Protein AF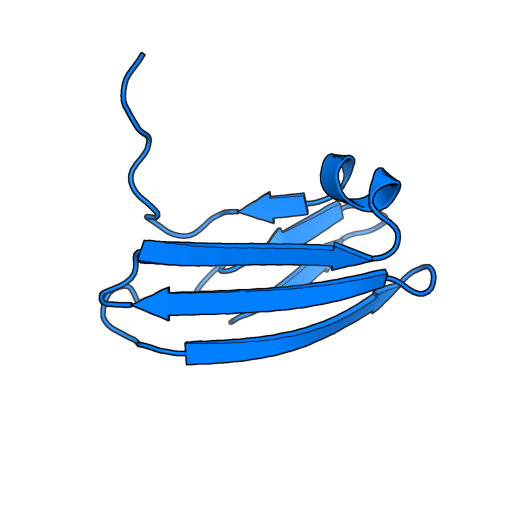-A0A3G3GXD6-F1 (afdb_monomer_lite)

Foldseek 3Di:
DAWDDDPLAIEGPQPPDQQDWDWDWDADPPRKIWTFTAHNNATPDIDIPPPVSVVRYDYRTPNPDPDD

Secondary structure (DSSP, 8-state):
--EEEETTEEEESTT--TT--EEEEEEETTTEEEEEEEETTEEEEEEEESGGGGGGEEE-S-------

Radius of gyration: 11.52 Å; chains: 1; bounding box: 24×26×26 Å

pLDDT: mean 89.83, std 15.97, range [33.0, 98.69]

Sequence (68 aa):
MLMQTVGDTIYLLPAWPKNWDVDFKLHAPKNTTITGTVKQGKLMKLEVFPKMRRTNIKVMGNVGRQGK

Structure (mmCIF, N/CA/C/O backbone):
data_AF-A0A3G3GXD6-F1
#
_entry.id   AF-A0A3G3GXD6-F1
#
loop_
_atom_site.group_PDB
_atom_site.id
_atom_site.type_symbol
_atom_site.label_atom_id
_atom_site.label_alt_id
_atom_site.label_comp_id
_atom_site.label_asym_id
_atom_site.label_entity_id
_atom_site.label_seq_id
_atom_site.pdbx_PDB_ins_code
_atom_site.Cartn_x
_atom_site.Cartn_y
_atom_site.Cartn_z
_atom_site.occupancy
_atom_site.B_iso_or_equiv
_atom_site.auth_seq_id
_atom_site.auth_comp_id
_atom_site.auth_asym_id
_atom_site.auth_atom_id
_atom_site.pdbx_PDB_model_num
ATOM 1 N N . MET A 1 1 ? -9.842 -8.326 4.628 1.00 90.31 1 MET A N 1
ATOM 2 C CA . MET A 1 1 ? -8.795 -8.492 3.586 1.00 90.31 1 MET A CA 1
ATOM 3 C C . MET A 1 1 ? -8.072 -7.172 3.354 1.00 90.31 1 MET A C 1
ATOM 5 O O . MET A 1 1 ? -8.745 -6.167 3.145 1.00 90.31 1 MET A O 1
ATOM 9 N N . LEU A 1 2 ? -6.735 -7.162 3.421 1.00 93.94 2 LEU A N 1
ATOM 10 C CA . LEU A 1 2 ? -5.922 -5.938 3.338 1.00 93.94 2 LEU A CA 1
ATOM 11 C C . LEU A 1 2 ? -5.491 -5.592 1.901 1.00 93.94 2 LEU A C 1
ATOM 13 O O . LEU A 1 2 ? -5.531 -4.427 1.516 1.00 93.94 2 LEU A O 1
ATOM 17 N N . MET A 1 3 ? -5.144 -6.595 1.093 1.00 96.81 3 MET A N 1
ATOM 18 C CA . MET A 1 3 ? -4.762 -6.419 -0.309 1.00 96.81 3 MET A CA 1
ATOM 19 C C . MET A 1 3 ? -5.223 -7.608 -1.149 1.00 96.81 3 MET A C 1
ATOM 21 O O . MET A 1 3 ? -5.172 -8.746 -0.688 1.00 96.81 3 MET A O 1
ATOM 25 N N . GLN A 1 4 ? -5.635 -7.327 -2.382 1.00 97.50 4 GLN A N 1
ATOM 26 C CA . GLN A 1 4 ? -5.919 -8.311 -3.421 1.00 97.50 4 GLN A CA 1
ATOM 27 C C . GLN A 1 4 ? -5.320 -7.835 -4.745 1.00 97.50 4 GLN A C 1
ATOM 29 O O . GLN A 1 4 ? -5.357 -6.646 -5.051 1.00 97.50 4 GLN A O 1
ATOM 34 N N . THR A 1 5 ? -4.803 -8.752 -5.554 1.00 97.56 5 THR A N 1
ATOM 35 C CA . THR A 1 5 ? -4.268 -8.442 -6.886 1.00 97.56 5 THR A CA 1
ATOM 36 C C . THR A 1 5 ? -5.069 -9.172 -7.953 1.00 97.56 5 THR A C 1
ATOM 38 O O . THR A 1 5 ? -5.227 -10.388 -7.864 1.00 97.56 5 THR A O 1
ATOM 41 N N . VAL A 1 6 ? -5.565 -8.444 -8.955 1.00 97.56 6 VAL A N 1
ATOM 42 C CA . VAL A 1 6 ? -6.284 -9.011 -10.109 1.00 97.56 6 VAL A CA 1
ATOM 43 C C . VAL A 1 6 ? -5.619 -8.497 -11.380 1.00 97.56 6 VAL A C 1
ATOM 45 O O . VAL A 1 6 ? -5.710 -7.309 -11.708 1.00 97.56 6 VAL A O 1
ATOM 48 N N . GLY A 1 7 ? -4.900 -9.390 -12.063 1.00 96.00 7 GLY A N 1
ATOM 49 C CA . GLY A 1 7 ? -3.974 -9.008 -13.125 1.00 96.00 7 GLY A CA 1
ATOM 50 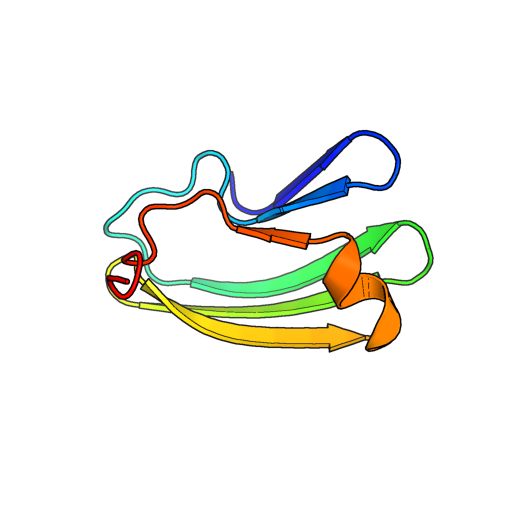C C . GLY A 1 7 ? -2.979 -7.966 -12.613 1.00 96.00 7 GLY A C 1
ATOM 51 O O . GLY A 1 7 ? -2.311 -8.170 -11.601 1.00 96.00 7 GLY A O 1
ATOM 52 N N . ASP A 1 8 ? -2.940 -6.814 -13.279 1.00 96.44 8 ASP A N 1
ATOM 53 C CA . ASP A 1 8 ? -2.072 -5.702 -12.891 1.00 96.44 8 ASP A CA 1
ATOM 54 C C . ASP A 1 8 ? -2.648 -4.776 -11.821 1.00 96.44 8 ASP A C 1
ATOM 56 O O . ASP A 1 8 ? -1.900 -3.953 -11.287 1.00 96.44 8 ASP A O 1
ATOM 60 N N . THR A 1 9 ? -3.942 -4.892 -11.508 1.00 98.06 9 THR A N 1
ATOM 61 C CA . THR A 1 9 ? -4.617 -4.014 -10.546 1.00 98.06 9 THR A CA 1
ATOM 62 C C . THR A 1 9 ? -4.395 -4.507 -9.124 1.00 98.06 9 THR A C 1
ATOM 64 O O . THR A 1 9 ? -4.588 -5.685 -8.819 1.00 98.06 9 THR A O 1
ATOM 67 N N . ILE A 1 10 ? -4.038 -3.584 -8.236 1.00 98.31 10 ILE A N 1
ATOM 68 C CA . ILE A 1 10 ? -3.828 -3.839 -6.815 1.00 98.31 10 ILE A CA 1
ATOM 69 C C . ILE A 1 10 ? -4.961 -3.163 -6.044 1.00 98.31 10 ILE A C 1
ATOM 71 O O . ILE A 1 10 ? -5.029 -1.939 -5.952 1.00 98.31 10 ILE A O 1
ATOM 75 N N . TYR A 1 11 ? -5.858 -3.960 -5.482 1.00 97.56 11 TYR A N 1
ATOM 76 C CA . TYR A 1 11 ? -6.944 -3.489 -4.635 1.00 97.56 11 TYR A CA 1
ATOM 77 C C . TYR A 1 11 ? -6.470 -3.438 -3.186 1.00 97.56 11 TYR A C 1
ATOM 79 O O . TYR A 1 11 ? -6.107 -4.465 -2.610 1.00 97.56 11 TYR A O 1
ATOM 87 N N . LEU A 1 12 ? -6.488 -2.250 -2.588 1.00 96.44 12 LEU A N 1
ATOM 88 C CA . LEU A 1 12 ? -6.189 -2.043 -1.174 1.00 96.44 12 LEU A CA 1
ATOM 89 C C . LEU A 1 12 ? -7.475 -1.877 -0.380 1.00 96.44 12 LEU A C 1
ATOM 91 O O . LEU A 1 12 ? -8.393 -1.168 -0.794 1.00 96.44 12 LEU A O 1
ATOM 95 N N . LEU A 1 13 ? -7.504 -2.507 0.790 1.00 94.56 13 LEU A N 1
ATOM 96 C CA . LEU A 1 13 ? -8.649 -2.523 1.694 1.00 94.56 13 LEU A CA 1
ATOM 97 C C . LEU A 1 13 ? -9.960 -3.018 1.033 1.00 94.56 13 LEU A C 1
ATOM 99 O O . LEU A 1 13 ? -11.012 -2.465 1.349 1.00 94.56 13 LEU A O 1
ATOM 103 N N . PRO A 1 14 ? -9.955 -4.043 0.144 1.00 93.94 14 PRO A N 1
ATOM 104 C CA . PRO A 1 14 ? -11.166 -4.471 -0.575 1.00 93.94 14 PRO A CA 1
ATOM 105 C C . PRO A 1 14 ? -12.282 -4.963 0.352 1.00 93.94 14 PRO A C 1
ATOM 107 O O . PRO A 1 14 ? -13.457 -4.841 0.032 1.00 93.94 14 PRO A O 1
ATOM 110 N N . ALA A 1 15 ? -11.910 -5.491 1.517 1.00 92.88 15 ALA A N 1
ATOM 111 C CA . ALA A 1 15 ? -12.833 -5.905 2.565 1.00 92.88 15 ALA A CA 1
ATOM 112 C C . ALA A 1 15 ? -12.170 -5.711 3.936 1.00 92.88 15 ALA A C 1
ATOM 114 O O . ALA A 1 15 ? -12.108 -6.639 4.747 1.00 92.88 15 ALA A O 1
ATOM 115 N N . TRP A 1 16 ? -11.525 -4.558 4.153 1.00 91.44 16 TRP A N 1
ATOM 116 C CA . TRP A 1 16 ? -10.939 -4.241 5.458 1.00 91.44 16 TRP A CA 1
ATOM 117 C C . TRP A 1 16 ? -12.015 -3.669 6.392 1.00 91.44 16 TRP A C 1
ATOM 119 O O . TRP A 1 16 ? -12.753 -2.775 5.965 1.00 91.44 16 TRP A O 1
ATOM 129 N N . PRO A 1 17 ? -12.142 -4.157 7.640 1.00 89.31 17 PRO A N 1
ATOM 130 C CA . PRO A 1 17 ? -13.133 -3.636 8.576 1.00 89.31 17 PRO A CA 1
ATOM 131 C C . PRO A 1 17 ? -12.947 -2.136 8.849 1.00 89.31 17 PRO A C 1
ATOM 133 O O . PRO A 1 17 ? -11.834 -1.658 9.059 1.00 89.31 17 PRO A O 1
ATOM 136 N N . LYS A 1 18 ? -14.056 -1.386 8.889 1.00 81.81 18 LYS A N 1
ATOM 137 C CA . LYS A 1 18 ? -14.048 0.087 8.994 1.00 81.81 18 LYS A CA 1
ATOM 138 C C . LYS A 1 18 ? -13.478 0.633 10.306 1.00 81.81 18 LYS A C 1
ATOM 140 O O . LYS A 1 18 ? -13.130 1.798 10.352 1.00 81.81 18 LYS A O 1
ATOM 145 N N . ASN A 1 19 ? -13.378 -0.170 11.358 1.00 83.94 19 ASN A N 1
ATOM 146 C CA . ASN A 1 19 ? -12.926 0.301 12.672 1.00 83.94 19 ASN A CA 1
ATOM 147 C C . ASN A 1 19 ? -11.563 -0.281 13.060 1.00 83.94 19 ASN A C 1
ATOM 149 O O . ASN A 1 19 ? -11.190 -0.231 14.226 1.00 83.94 19 ASN A O 1
ATOM 153 N N . TRP A 1 20 ? -10.849 -0.894 12.112 1.00 90.81 20 TRP A N 1
ATOM 154 C CA . TRP A 1 20 ? -9.569 -1.538 12.389 1.00 90.81 20 TRP A CA 1
ATOM 155 C C . TRP A 1 20 ? -8.407 -0.642 11.997 1.00 90.81 20 TRP A C 1
ATOM 157 O O . TRP A 1 20 ? -8.297 -0.203 10.847 1.00 90.81 20 TRP A O 1
ATOM 167 N N . ASP A 1 21 ? -7.521 -0.441 12.961 1.00 94.94 21 ASP A N 1
ATOM 168 C CA . ASP A 1 21 ? -6.232 0.192 12.759 1.00 94.94 21 ASP A CA 1
ATOM 169 C C . ASP A 1 21 ? -5.226 -0.830 12.230 1.00 94.94 21 ASP A C 1
ATOM 171 O O . ASP A 1 21 ? -5.205 -1.981 12.670 1.00 94.94 21 ASP A O 1
ATOM 175 N N . VAL A 1 22 ? -4.371 -0.413 11.299 1.00 95.50 22 VAL A N 1
ATOM 176 C CA .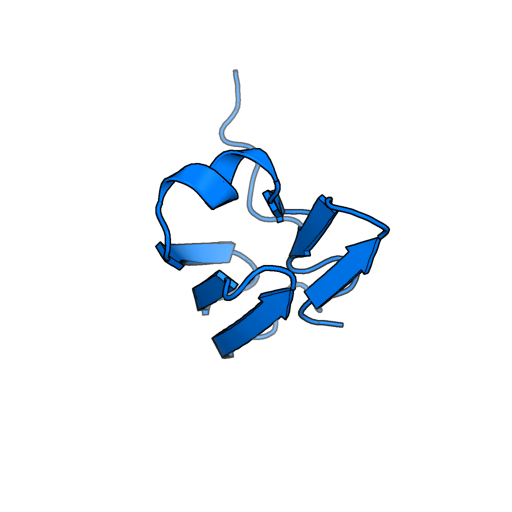 VAL A 1 22 ? -3.264 -1.250 10.828 1.00 95.50 22 VAL A CA 1
ATOM 177 C C . VAL A 1 22 ? -2.138 -0.401 10.259 1.00 95.50 22 VAL A C 1
ATOM 179 O O . VAL A 1 22 ? -2.378 0.515 9.477 1.00 95.50 22 VAL A O 1
ATOM 182 N N . ASP A 1 23 ? -0.908 -0.752 10.612 1.00 97.88 23 ASP A N 1
ATOM 183 C CA . ASP A 1 23 ? 0.295 -0.352 9.890 1.00 97.88 23 ASP A CA 1
ATOM 184 C C . ASP A 1 23 ? 0.759 -1.543 9.053 1.00 97.88 23 ASP A C 1
ATOM 186 O O . ASP A 1 23 ? 0.834 -2.669 9.550 1.00 97.88 23 ASP A O 1
ATOM 190 N N . PHE A 1 24 ? 1.022 -1.325 7.765 1.00 97.19 24 PHE A N 1
ATOM 191 C CA . PHE A 1 24 ? 1.347 -2.412 6.849 1.00 97.19 24 PHE A CA 1
ATOM 192 C C . PHE A 1 24 ? 2.509 -2.092 5.919 1.00 97.19 24 PHE A C 1
ATOM 194 O O . PHE A 1 24 ? 2.735 -0.950 5.518 1.00 97.19 24 PHE A O 1
ATOM 201 N N . LYS A 1 25 ? 3.199 -3.163 5.520 1.00 98.38 25 LYS A N 1
ATOM 202 C CA . LYS A 1 25 ? 4.143 -3.219 4.407 1.00 98.38 25 LYS A CA 1
ATOM 203 C C . LYS A 1 25 ? 3.865 -4.495 3.623 1.00 98.38 25 LYS A C 1
ATOM 205 O O . LYS A 1 25 ? 3.958 -5.587 4.172 1.00 98.38 25 LYS A O 1
ATOM 210 N N . LEU A 1 26 ? 3.485 -4.351 2.362 1.00 98.06 26 LEU A N 1
ATOM 211 C CA . LEU A 1 26 ? 3.018 -5.444 1.516 1.00 98.06 26 LEU A CA 1
ATOM 212 C C . LEU A 1 26 ? 3.836 -5.514 0.236 1.00 98.06 26 LEU A C 1
ATOM 214 O O . LEU A 1 26 ? 4.231 -4.485 -0.315 1.00 98.06 26 LEU A O 1
ATOM 218 N N . HIS A 1 27 ? 4.022 -6.735 -0.251 1.00 97.94 27 HIS A N 1
ATOM 219 C CA . HIS A 1 27 ? 4.620 -7.012 -1.548 1.00 97.94 27 HIS A CA 1
ATOM 220 C C . HIS A 1 27 ? 3.534 -7.421 -2.539 1.00 97.94 27 HIS A C 1
ATOM 222 O O . HIS A 1 27 ? 2.783 -8.361 -2.293 1.00 97.94 27 HIS A O 1
ATOM 228 N N . ALA A 1 28 ? 3.471 -6.721 -3.667 1.00 97.69 28 ALA A N 1
ATOM 229 C CA . ALA A 1 28 ? 2.618 -7.041 -4.801 1.00 97.69 28 ALA A CA 1
ATOM 230 C C . ALA A 1 28 ? 3.482 -7.362 -6.040 1.00 97.69 28 ALA A C 1
ATOM 232 O O . ALA A 1 28 ? 4.682 -7.055 -6.057 1.00 97.69 28 ALA A O 1
ATOM 233 N N . PRO A 1 29 ? 2.902 -7.969 -7.093 1.00 97.81 29 PRO A N 1
ATOM 234 C CA . PRO A 1 29 ? 3.622 -8.304 -8.317 1.00 97.81 29 PRO A CA 1
ATOM 235 C C . PRO A 1 29 ? 4.392 -7.127 -8.929 1.00 97.81 29 PRO A C 1
ATOM 237 O O . PRO A 1 29 ? 4.111 -5.952 -8.661 1.00 97.81 29 PRO A O 1
ATOM 240 N N . LYS A 1 30 ? 5.347 -7.454 -9.807 1.00 97.62 30 LYS A N 1
ATOM 241 C CA . LYS A 1 30 ? 6.223 -6.483 -10.492 1.00 97.62 30 LYS A CA 1
ATOM 242 C C . LYS A 1 30 ? 7.108 -5.688 -9.522 1.00 97.62 30 LYS A C 1
ATOM 244 O O . LYS A 1 30 ? 7.300 -4.490 -9.700 1.00 97.62 30 LYS A O 1
ATOM 249 N N . ASN A 1 31 ? 7.615 -6.369 -8.489 1.00 97.88 31 ASN A N 1
ATOM 250 C CA . ASN A 1 31 ? 8.479 -5.801 -7.450 1.00 97.88 31 ASN A CA 1
ATOM 251 C C . ASN A 1 31 ? 7.882 -4.534 -6.808 1.00 97.88 31 ASN A C 1
ATOM 253 O O . ASN A 1 31 ? 8.567 -3.531 -6.607 1.00 97.88 31 ASN A O 1
ATOM 257 N N . THR A 1 32 ? 6.572 -4.564 -6.537 1.00 98.44 32 THR A N 1
ATOM 258 C CA . THR A 1 32 ? 5.871 -3.423 -5.948 1.00 98.44 32 THR A CA 1
ATOM 259 C C . THR A 1 32 ? 5.822 -3.591 -4.434 1.00 98.44 32 THR A C 1
ATOM 261 O O . THR A 1 32 ? 5.285 -4.577 -3.937 1.00 98.44 32 THR A O 1
ATOM 264 N N . THR A 1 33 ? 6.339 -2.618 -3.693 1.00 98.69 33 THR A N 1
ATOM 265 C CA . T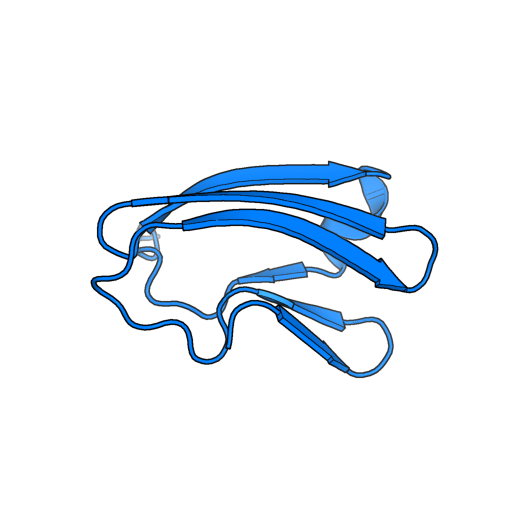HR A 1 33 ? 6.162 -2.507 -2.243 1.00 98.69 33 THR A CA 1
ATOM 266 C C . THR A 1 33 ? 5.158 -1.408 -1.943 1.00 98.69 33 THR A C 1
ATOM 268 O O . THR A 1 33 ? 5.257 -0.309 -2.491 1.00 98.69 33 THR A O 1
ATOM 271 N N . ILE A 1 34 ? 4.204 -1.699 -1.063 1.00 98.38 34 ILE A N 1
ATOM 272 C CA . ILE A 1 34 ? 3.193 -0.748 -0.606 1.00 98.38 34 ILE A CA 1
ATOM 273 C C . ILE A 1 34 ? 3.267 -0.676 0.910 1.00 98.38 34 ILE A C 1
ATOM 275 O O . ILE A 1 34 ? 3.099 -1.691 1.585 1.00 98.38 34 ILE A O 1
ATOM 279 N N . THR A 1 35 ? 3.490 0.516 1.443 1.00 98.62 35 THR A N 1
ATOM 280 C CA . THR A 1 35 ? 3.419 0.784 2.880 1.00 98.62 35 THR A CA 1
ATOM 281 C C . THR A 1 35 ? 2.271 1.731 3.169 1.00 98.62 35 THR A C 1
ATOM 283 O O . THR A 1 35 ? 1.945 2.602 2.360 1.00 98.62 35 THR A O 1
ATOM 286 N N . GLY A 1 36 ? 1.640 1.574 4.324 1.00 97.12 36 GLY A N 1
ATOM 287 C CA . GLY A 1 36 ? 0.570 2.473 4.711 1.00 97.12 36 GLY A CA 1
ATOM 288 C C . GLY A 1 36 ? 0.096 2.285 6.136 1.00 97.12 36 GLY A C 1
ATOM 289 O O . GLY A 1 36 ? 0.427 1.308 6.803 1.00 97.12 36 GLY A O 1
ATOM 290 N N . THR A 1 37 ? -0.703 3.253 6.566 1.00 97.19 37 THR A N 1
ATOM 291 C CA . THR A 1 37 ? -1.292 3.315 7.903 1.00 97.19 37 THR A CA 1
ATOM 292 C C . THR A 1 37 ? -2.778 3.580 7.758 1.00 97.19 37 THR A C 1
ATOM 294 O O . THR A 1 37 ? -3.165 4.553 7.108 1.00 97.19 37 THR A O 1
ATOM 297 N N . VAL A 1 38 ? -3.612 2.754 8.380 1.00 94.94 38 VAL A N 1
ATOM 298 C CA . VAL A 1 38 ? -5.051 2.976 8.532 1.00 94.94 38 VAL A CA 1
ATOM 299 C C . VAL A 1 38 ? -5.338 3.271 9.996 1.00 94.94 38 VAL A C 1
ATOM 301 O O . VAL A 1 38 ? -4.909 2.513 10.865 1.00 94.94 38 VAL A O 1
ATOM 304 N N . LYS A 1 39 ? -6.068 4.35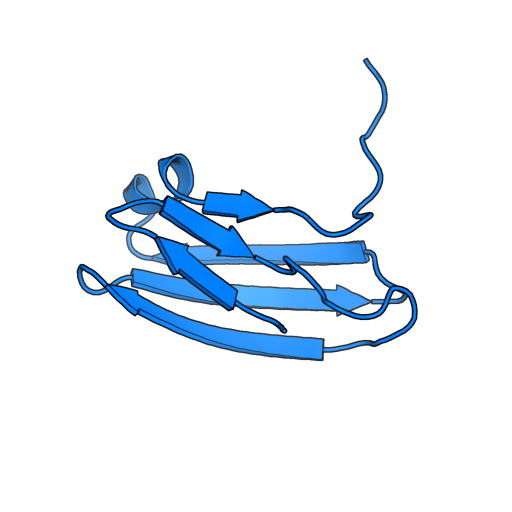7 10.261 1.00 93.19 39 LYS A N 1
ATOM 305 C CA . LYS A 1 39 ? -6.562 4.733 11.590 1.00 93.19 39 LYS A CA 1
ATOM 306 C C . LYS A 1 39 ? -8.050 5.026 11.524 1.00 93.19 39 LYS A C 1
ATOM 308 O O . LYS A 1 39 ? -8.480 5.785 10.657 1.00 93.19 39 LYS A O 1
ATOM 313 N N . GLN A 1 40 ? -8.835 4.405 12.403 1.00 88.19 40 GLN A N 1
ATOM 314 C CA . GLN A 1 40 ? -10.296 4.547 12.444 1.00 88.19 40 GLN A CA 1
ATOM 315 C C . GLN A 1 40 ? -10.939 4.348 11.053 1.00 88.19 40 GLN A C 1
ATOM 317 O O . GLN A 1 40 ? -11.794 5.125 10.623 1.00 88.19 40 GLN A O 1
ATOM 322 N N . GLY A 1 41 ? -10.440 3.363 10.296 1.00 83.38 41 GLY A N 1
ATOM 323 C CA . GLY A 1 41 ? -10.912 3.055 8.939 1.00 83.38 41 GLY A CA 1
ATOM 324 C C . GLY A 1 41 ? -10.456 3.991 7.829 1.00 83.38 41 GLY A C 1
ATOM 325 O O . GLY A 1 41 ? -10.812 3.768 6.671 1.00 83.38 41 GLY A O 1
ATOM 326 N N . LYS A 1 42 ? -9.679 5.030 8.143 1.00 85.88 42 LYS A N 1
ATOM 327 C CA . LYS A 1 42 ? -9.162 5.996 7.171 1.00 85.88 42 LYS A CA 1
ATOM 328 C C . LYS A 1 42 ? -7.701 5.706 6.871 1.00 85.88 42 L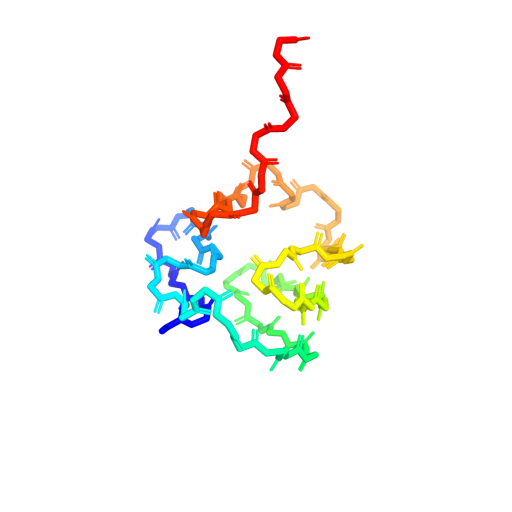YS A C 1
ATOM 330 O O . LYS A 1 42 ? -6.896 5.530 7.779 1.00 85.88 42 LYS A O 1
ATOM 335 N N . LEU A 1 43 ? -7.352 5.680 5.589 1.00 91.31 43 LEU A N 1
ATOM 336 C CA . LEU A 1 43 ? -5.968 5.584 5.146 1.00 91.31 43 LEU A CA 1
ATOM 337 C C . LEU A 1 43 ? -5.268 6.922 5.406 1.00 91.31 43 LEU A C 1
ATOM 339 O O . LEU A 1 43 ? -5.579 7.926 4.772 1.00 91.31 43 LEU A O 1
ATOM 343 N N . MET A 1 44 ? -4.340 6.921 6.356 1.00 94.25 44 MET A N 1
ATOM 344 C CA . MET A 1 44 ? -3.592 8.098 6.799 1.00 94.25 44 MET A CA 1
ATOM 345 C C . MET A 1 44 ? -2.310 8.303 5.996 1.00 94.25 44 MET A C 1
ATOM 347 O O . MET A 1 44 ? -1.887 9.434 5.779 1.00 94.25 44 MET A O 1
ATOM 351 N N . LYS A 1 45 ? -1.672 7.206 5.574 1.00 95.62 45 LYS A N 1
ATOM 352 C CA . LYS A 1 45 ? -0.422 7.215 4.804 1.00 95.62 45 LYS A CA 1
ATOM 353 C C . LYS A 1 45 ? -0.454 6.116 3.754 1.00 95.62 45 LYS A C 1
ATOM 355 O O . LYS A 1 45 ? -0.951 5.025 4.031 1.00 95.62 45 LYS A O 1
ATOM 360 N N . LEU A 1 46 ? 0.095 6.407 2.576 1.00 97.00 46 LEU A N 1
ATOM 361 C CA . LEU A 1 46 ? 0.285 5.431 1.508 1.00 97.00 46 LEU A CA 1
ATOM 362 C C . LEU A 1 46 ? 1.530 5.764 0.682 1.00 97.00 46 LEU A C 1
ATOM 364 O O . LEU A 1 46 ? 1.578 6.764 -0.045 1.00 97.00 46 LEU A O 1
ATOM 368 N N . GLU A 1 47 ? 2.516 4.881 0.724 1.00 98.38 47 GLU A N 1
ATOM 369 C CA . GLU A 1 47 ? 3.692 4.948 -0.133 1.00 98.38 47 GLU A CA 1
ATOM 370 C C . GLU A 1 47 ? 3.789 3.701 -0.996 1.00 98.38 47 GLU A C 1
ATOM 372 O O . GLU A 1 47 ? 3.343 2.613 -0.636 1.00 98.38 47 GLU A O 1
ATOM 377 N N . VAL A 1 48 ? 4.326 3.896 -2.196 1.00 98.56 48 VAL A N 1
ATOM 378 C CA . VAL A 1 48 ? 4.367 2.871 -3.232 1.00 98.56 48 VAL A CA 1
ATOM 379 C C . VAL A 1 48 ? 5.700 2.983 -3.932 1.00 98.56 48 VAL A C 1
ATOM 381 O O . VAL A 1 48 ? 6.063 4.059 -4.418 1.00 98.56 48 VAL A O 1
ATOM 384 N N . PHE A 1 49 ? 6.403 1.863 -4.001 1.00 98.31 49 PHE A N 1
ATOM 385 C CA . PHE A 1 49 ? 7.675 1.751 -4.684 1.00 98.31 49 PHE A CA 1
ATOM 386 C C . PHE A 1 49 ? 7.644 0.566 -5.660 1.00 98.31 49 PHE A C 1
ATOM 388 O O . PHE A 1 49 ? 7.280 -0.526 -5.235 1.00 98.31 49 PHE A O 1
ATOM 395 N N . PRO A 1 50 ? 8.015 0.747 -6.938 1.00 98.31 50 PRO A N 1
ATOM 396 C CA . PRO A 1 50 ? 8.366 2.022 -7.565 1.00 98.31 50 PRO A CA 1
ATOM 397 C C . PRO A 1 50 ? 7.141 2.942 -7.727 1.00 98.31 50 PRO A C 1
ATOM 399 O O . PRO A 1 50 ? 6.019 2.476 -7.930 1.00 98.31 50 PRO A O 1
ATOM 402 N N . LYS A 1 51 ? 7.353 4.269 -7.674 1.00 98.12 51 LYS A N 1
ATOM 403 C CA . LYS A 1 51 ? 6.271 5.283 -7.672 1.00 98.12 51 LYS A CA 1
ATOM 404 C C . LYS A 1 51 ? 5.295 5.143 -8.847 1.00 98.12 51 LYS A C 1
ATOM 406 O O . LYS A 1 51 ? 4.108 5.404 -8.680 1.00 98.12 51 LYS A O 1
ATOM 411 N N . MET A 1 52 ? 5.776 4.697 -10.009 1.00 97.88 52 MET A N 1
ATOM 412 C CA . MET A 1 52 ? 4.963 4.498 -11.216 1.00 97.88 52 MET A CA 1
ATOM 413 C C . MET A 1 52 ? 3.803 3.516 -10.998 1.00 97.88 52 MET A C 1
ATOM 415 O O . MET A 1 52 ? 2.740 3.692 -11.580 1.00 97.88 52 MET A O 1
ATOM 419 N N . ARG A 1 53 ? 3.961 2.528 -10.107 1.00 98.06 53 ARG A N 1
ATOM 420 C CA . ARG A 1 53 ? 2.924 1.525 -9.815 1.00 98.06 53 ARG A CA 1
ATOM 421 C C . ARG A 1 53 ? 1.722 2.095 -9.061 1.00 98.06 53 ARG A C 1
ATOM 423 O O . ARG A 1 53 ? 0.715 1.404 -8.937 1.00 98.06 53 ARG A O 1
ATOM 430 N N . ARG A 1 54 ? 1.774 3.357 -8.603 1.00 97.50 54 ARG A N 1
ATOM 431 C CA . ARG A 1 54 ? 0.619 4.050 -8.001 1.00 97.50 54 ARG A CA 1
ATOM 432 C C . ARG A 1 54 ? -0.606 4.046 -8.912 1.00 97.50 54 ARG A C 1
ATOM 434 O O . ARG A 1 54 ? -1.713 3.912 -8.407 1.00 97.50 54 ARG A O 1
ATOM 441 N N . THR A 1 55 ? -0.415 4.132 -10.228 1.00 97.75 55 THR A N 1
ATOM 442 C CA . THR A 1 55 ? -1.513 4.123 -11.214 1.00 97.75 55 THR A CA 1
ATOM 443 C C . THR A 1 55 ? -2.298 2.811 -11.221 1.00 97.75 55 THR A C 1
ATOM 445 O O . THR A 1 55 ? -3.439 2.773 -11.672 1.00 97.75 55 THR A O 1
ATOM 448 N N . ASN A 1 56 ? -1.713 1.736 -10.693 1.00 98.06 56 ASN A N 1
ATOM 449 C CA . ASN A 1 56 ? -2.328 0.420 -10.628 1.00 98.06 56 ASN A CA 1
ATOM 450 C C . ASN A 1 56 ? -3.065 0.151 -9.307 1.00 98.06 56 ASN A C 1
ATOM 452 O O . ASN A 1 56 ? -3.647 -0.923 -9.155 1.00 98.06 56 ASN A O 1
ATOM 456 N N . ILE A 1 57 ? -3.044 1.082 -8.348 1.00 97.25 57 ILE A N 1
ATOM 457 C CA . ILE A 1 57 ? -3.658 0.892 -7.031 1.00 97.25 57 ILE A CA 1
ATOM 458 C C . ILE A 1 57 ? -5.079 1.450 -7.009 1.00 97.25 57 ILE A C 1
ATOM 460 O O . ILE A 1 57 ? -5.315 2.606 -7.351 1.00 97.25 57 ILE A O 1
ATOM 464 N N . LYS A 1 58 ? -6.022 0.641 -6.520 1.00 96.69 58 LYS A N 1
ATOM 465 C CA . LYS A 1 58 ? -7.397 1.045 -6.211 1.00 96.69 58 LYS A CA 1
ATOM 466 C C . LYS A 1 58 ? -7.662 0.868 -4.721 1.00 96.69 58 LYS A C 1
ATOM 468 O O . LYS A 1 58 ? -7.688 -0.254 -4.223 1.00 96.69 58 LYS A O 1
ATOM 473 N N . VAL A 1 59 ? -7.871 1.969 -4.006 1.00 94.12 59 VAL A N 1
ATOM 474 C CA . VAL A 1 59 ? -8.272 1.944 -2.592 1.00 94.12 59 VAL A CA 1
ATOM 475 C C . VAL A 1 59 ? -9.789 1.783 -2.522 1.00 94.12 59 VAL A C 1
ATOM 477 O O . VAL A 1 59 ? -10.516 2.610 -3.064 1.00 94.12 59 VAL A O 1
ATOM 480 N N . MET A 1 60 ? -10.255 0.706 -1.890 1.00 88.31 60 MET A N 1
ATOM 481 C CA . MET A 1 60 ? -11.664 0.291 -1.902 1.00 88.31 60 MET A CA 1
ATOM 482 C C . MET A 1 60 ? -12.401 0.499 -0.578 1.00 88.31 60 MET A C 1
ATOM 484 O O . MET A 1 60 ? -13.626 0.578 -0.570 1.00 88.31 60 MET A O 1
ATOM 488 N N . GLY A 1 61 ? -11.679 0.588 0.542 1.00 74.25 61 GLY A N 1
ATOM 489 C CA . GLY A 1 61 ? -12.293 0.853 1.843 1.00 74.25 61 GLY A CA 1
ATOM 490 C C . GLY A 1 61 ? -13.007 2.209 1.875 1.00 74.25 61 GLY A C 1
ATOM 491 O O . GLY A 1 61 ? -12.718 3.086 1.062 1.00 74.25 61 GLY A O 1
ATOM 492 N N . ASN A 1 62 ? -13.889 2.414 2.860 1.00 62.03 62 ASN A N 1
ATOM 493 C CA . ASN A 1 62 ? -14.511 3.712 3.173 1.00 62.03 62 ASN A CA 1
ATOM 494 C C . ASN A 1 62 ? -13.488 4.729 3.730 1.00 62.03 62 ASN A C 1
ATOM 496 O O . ASN A 1 62 ? -13.707 5.373 4.754 1.00 62.03 62 ASN A O 1
ATOM 500 N N . VAL A 1 63 ? -12.358 4.888 3.051 1.00 54.06 63 VAL A N 1
ATOM 501 C CA . VAL A 1 63 ? -11.482 6.039 3.183 1.00 54.06 63 VAL A CA 1
ATOM 502 C C . VAL A 1 63 ? -12.268 7.176 2.555 1.00 54.06 63 VAL A C 1
ATOM 504 O O . VAL A 1 63 ? -12.523 7.143 1.354 1.00 54.06 63 VAL A O 1
ATOM 507 N N . GLY A 1 64 ? -12.775 8.089 3.387 1.00 44.16 64 GLY A N 1
ATOM 508 C CA . GLY A 1 64 ? -13.708 9.131 2.968 1.00 44.16 64 GLY A CA 1
ATOM 509 C C . GLY A 1 64 ? -13.321 9.712 1.612 1.00 44.16 64 GLY A C 1
ATOM 510 O O . GLY A 1 64 ? -12.229 10.258 1.466 1.00 44.16 64 GLY A O 1
ATOM 511 N N . ARG A 1 65 ? -14.214 9.564 0.624 1.00 43.41 65 ARG A N 1
ATOM 512 C CA . ARG A 1 65 ? -14.216 10.422 -0.558 1.00 43.41 65 ARG A CA 1
ATOM 513 C C . ARG A 1 65 ? -14.179 11.848 -0.016 1.00 43.41 65 ARG A C 1
ATOM 515 O O . ARG A 1 65 ? -15.185 12.299 0.529 1.00 43.41 65 ARG A O 1
ATOM 522 N N . GLN A 1 66 ? -13.034 12.525 -0.093 1.00 40.09 66 GLN A N 1
ATOM 523 C CA . GLN A 1 66 ? -13.075 13.978 -0.050 1.00 40.09 66 GLN A CA 1
ATOM 524 C C . GLN A 1 66 ? -13.972 14.375 -1.221 1.00 40.09 66 GLN A C 1
ATOM 526 O O . GLN A 1 66 ? -13.790 13.895 -2.342 1.00 40.09 66 GLN A O 1
ATOM 531 N N . GLY A 1 67 ? -15.062 15.062 -0.890 1.00 41.69 67 GLY A N 1
ATOM 532 C CA . GLY A 1 67 ? -16.065 15.472 -1.855 1.00 41.69 67 GLY A CA 1
ATOM 533 C C . GLY A 1 67 ? -15.445 16.347 -2.938 1.00 41.69 67 GLY A C 1
ATOM 534 O O . GLY A 1 67 ? -14.494 17.058 -2.649 1.00 41.69 67 GLY A O 1
ATOM 535 N N . LYS A 1 68 ? -16.034 16.227 -4.134 1.00 33.00 68 LYS A N 1
ATOM 536 C CA . LYS A 1 68 ? -15.955 17.111 -5.308 1.00 33.00 68 LYS A CA 1
ATOM 537 C C . LYS A 1 68 ? -14.631 17.830 -5.563 1.00 33.00 68 LYS A C 1
ATOM 539 O O . LYS A 1 68 ? -14.350 18.830 -4.875 1.00 33.00 68 LYS A O 1
#